Protein 6DGA (pdb70)

Organism: Cronobacter turicensis (strain DSM 18703 / CCUG 55852 / LMG 23827 / z3032) (NCBI:txid693216)

B-factor: mean 24.1, std 12.5, range [10.74, 92.58]

Radius of gyration: 12.57 Å; Cα contacts (8 Å, |Δi|>4): 191; chains: 1; bounding box: 30×32×27 Å

Foldseek 3Di:
DDDPPDDALLCVQANAQKFKWKDWQVAQWIFTHNDPPDDDTRTARDDPVVSVVQVVFAQDWDWDWDQGQRPNHTDTKIFIWGAPDPTMIMGIIHD

Solvent-accessible surface area: 5851 Å² total; per-residue (Å²): 237,120,82,144,165,63,95,18,26,0,103,140,65,4,49,14,68,62,0,62,1,86,0,23,85,132,43,50,34,0,71,3,26,43,43,117,143,40,147,99,94,66,56,9,110,12,71,104,127,37,0,47,73,0,57,109,8,55,98,124,90,46,77,19,70,6,65,3,70,2,130,79,99,128,12,76,0,78,0,61,6,92,53,54,58,180,122,46,12,9,19,59,2,46,26

Nearest PDB structures (foldseek):
  6dgn-assembly1_B  TM=9.497E-01  e=2.875E-15  Cronobacter turicensis z3032
  6dgg-assembly1_A  TM=6.243E-01  e=2.524E-01  Cronobacter turicensis z3032
  5wbf-assembly2_B  TM=4.615E-01  e=1.708E-01  Helicobacter pylori 26695
  6g20-assembly1_A  TM=4.813E-01  e=8.155E-01  Agrobacterium fabrum str. C58
  5efv-assembly1_B  TM=2.363E-01  e=8.509E+00  Dubowvirus dv11

Sequence (95 aa):
MKDDLDNNLLYRYCGATSPFWRLPLDSNALQLAASEEAVTSHVVPLTPEQAAQIRTMMSVIITSSVTLSLSLFGELVPVHLVGRKVSRKEWAGTASA

Secondary structure (DSSP, 8-state):
---TTS--HHHHHHS-SS-EEEEESS--EEEEESSTT----EEEE--HHHHHHHTT--SS-EEEEEEEEETTEEEEEEEEEEEEETTEEEEEEE-

Structure (mmCIF, N/CA/C/O backbone):
data_6DGA
#
_entry.id   6DGA
#
_cell.length_a   54.976
_cell.length_b   53.639
_cell.length_c   28.197
_cell.angle_alpha   90.000
_cell.angle_beta   90.000
_cell.angle_gamma   90.000
#
_symmetry.space_group_name_H-M   'P 21 21 2'
#
loop_
_entity.id
_entity.type
_entity.pdbx_description
1 polymer RpfR
2 water water
#
loop_
_atom_site.group_PDB
_atom_site.id
_atom_site.type_symbol
_atom_site.label_atom_id
_atom_site.label_alt_id
_atom_site.label_comp_id
_atom_site.label_asym_id
_atom_site.label_entity_id
_atom_site.label_seq_id
_atom_site.pdbx_PDB_ins_code
_atom_site.Cartn_x
_atom_site.Cartn_y
_atom_site.Cartn_z
_atom_site.occupancy
_atom_site.B_iso_or_equiv
_atom_site.auth_seq_id
_atom_site.auth_comp_id
_atom_site.auth_asym_id
_atom_site.auth_atom_id
_atom_site.pdbx_PDB_model_num
ATOM 1 N N . MET A 1 1 ? 71.329 43.876 10.295 1.00 28.38 1 MET A N 1
ATOM 2 C CA . MET A 1 1 ? 71.520 45.340 10.481 1.00 25.01 1 MET A CA 1
ATOM 3 C C . MET A 1 1 ? 72.412 45.856 9.368 1.00 20.59 1 MET A C 1
ATOM 4 O O . MET A 1 1 ? 73.334 45.173 8.934 1.00 20.20 1 MET A O 1
ATOM 20 N N . LYS A 1 2 ? 72.124 47.065 8.903 1.00 21.05 2 LYS A N 1
ATOM 21 C CA . LYS A 1 2 ? 72.958 47.692 7.895 1.00 21.26 2 LYS A CA 1
ATOM 22 C C . LYS A 1 2 ? 74.375 47.875 8.428 1.00 18.41 2 LYS A C 1
ATOM 23 O O . LYS A 1 2 ? 74.586 48.173 9.604 1.00 19.28 2 LYS A O 1
ATOM 42 N N . ASP A 1 3 ? 75.356 47.672 7.559 1.00 16.28 3 ASP A N 1
ATOM 43 C CA . ASP A 1 3 ? 76.750 47.881 7.930 1.00 15.19 3 ASP A CA 1
ATOM 44 C C . ASP A 1 3 ? 77.042 49.377 7.922 1.00 16.44 3 ASP A C 1
ATOM 45 O O . ASP A 1 3 ? 76.809 50.055 6.918 1.00 16.16 3 ASP A O 1
ATOM 54 N N . ASP A 1 4 ? 77.534 49.903 9.043 1.00 19.95 4 ASP A N 1
ATOM 55 C CA . ASP A 1 4 ? 77.826 51.330 9.108 1.00 21.14 4 ASP A CA 1
ATOM 56 C C . ASP A 1 4 ? 78.963 51.752 8.197 1.00 16.85 4 ASP A C 1
ATOM 57 O O . ASP A 1 4 ? 79.168 52.958 8.022 1.00 18.26 4 ASP A O 1
ATOM 66 N N . LEU A 1 5 ? 79.707 50.814 7.613 1.00 15.48 5 LEU A N 1
ATOM 67 C CA . LEU A 1 5 ? 80.711 51.161 6.618 1.00 14.58 5 LEU A CA 1
ATOM 68 C C . LEU A 1 5 ? 80.154 51.176 5.200 1.00 13.56 5 LEU A C 1
ATOM 69 O O . LEU A 1 5 ? 80.902 51.464 4.253 1.00 14.80 5 LEU A O 1
ATOM 85 N N . ASP A 1 6 ? 78.866 50.887 5.009 1.00 13.10 6 ASP A N 1
ATOM 86 C CA . ASP A 1 6 ? 78.287 51.078 3.683 1.00 12.80 6 ASP A CA 1
ATOM 87 C C . ASP A 1 6 ? 78.340 52.556 3.324 1.00 12.54 6 ASP A C 1
ATOM 88 O O . ASP A 1 6 ? 77.999 53.418 4.138 1.00 13.59 6 ASP A O 1
ATOM 97 N N . ASN A 1 7 ? 78.741 52.858 2.091 1.00 12.16 7 ASN A N 1
ATOM 98 C CA . ASN A 1 7 ? 78.819 5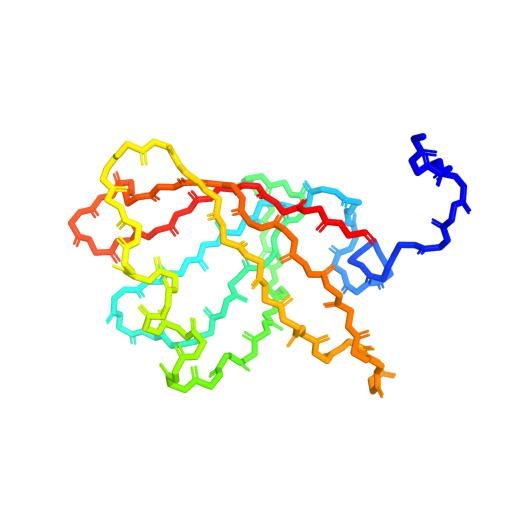4.252 1.683 1.00 12.70 7 ASN A CA 1
ATOM 99 C C . ASN A 1 7 ? 77.457 54.914 1.852 1.00 13.86 7 ASN A C 1
ATOM 100 O O . ASN A 1 7 ? 76.429 54.363 1.446 1.00 15.09 7 ASN A O 1
ATOM 111 N N . ASN A 1 8 ? 77.456 56.090 2.461 1.00 13.38 8 ASN A N 1
ATOM 112 C CA . ASN A 1 8 ? 76.233 56.813 2.804 1.00 13.83 8 ASN A CA 1
ATOM 113 C C . ASN A 1 8 ? 76.189 58.076 1.957 1.00 12.50 8 ASN A C 1
ATOM 114 O O . ASN A 1 8 ? 77.009 58.986 2.130 1.00 12.44 8 ASN A O 1
ATOM 125 N N . LEU A 1 9 ? 75.261 58.120 1.005 1.00 12.77 9 LEU A N 1
ATOM 126 C CA . LEU A 1 9 ? 75.254 59.243 0.077 1.00 13.60 9 LEU A CA 1
ATOM 127 C C . LEU A 1 9 ? 74.764 60.535 0.711 1.00 13.31 9 LEU A C 1
ATOM 128 O O . LEU A 1 9 ? 75.107 61.608 0.206 1.00 13.60 9 LEU A O 1
ATOM 144 N N . LEU A 1 10 ? 74.015 60.473 1.821 1.00 12.90 10 LEU A N 1
ATOM 145 C CA . LEU A 1 10 ? 73.741 61.700 2.564 1.00 12.98 10 LEU A CA 1
ATOM 146 C C . LEU A 1 10 ? 75.031 62.293 3.101 1.00 12.81 10 LEU A C 1
ATOM 147 O O . LEU A 1 10 ? 75.238 63.508 3.049 1.00 13.15 10 LEU A O 1
ATOM 163 N N . TYR A 1 11 ? 75.906 61.448 3.640 1.00 12.08 11 TYR A N 1
ATOM 164 C CA . TYR A 1 11 ? 77.189 61.933 4.142 1.00 12.49 11 TYR A CA 1
ATOM 165 C C . TYR A 1 11 ? 77.981 62.611 3.035 1.00 11.96 11 TYR A C 1
ATOM 166 O O . TYR A 1 11 ? 78.565 63.680 3.243 1.00 12.46 11 TYR A O 1
ATOM 184 N N . ARG A 1 12 ? 77.985 62.016 1.839 1.00 11.99 12 ARG A N 1
ATOM 185 C CA . ARG A 1 12 ? 78.745 62.568 0.723 1.00 11.86 12 ARG A CA 1
ATOM 186 C C . ARG A 1 12 ? 78.132 63.849 0.190 1.00 11.85 12 ARG A C 1
ATOM 187 O O . ARG A 1 12 ? 78.855 64.709 -0.330 1.00 12.32 12 ARG A O 1
ATOM 208 N N . TYR A 1 13 ? 76.799 63.984 0.294 1.00 11.66 13 TYR A N 1
ATOM 209 C CA . TYR A 1 13 ? 76.072 65.106 -0.281 1.00 12.34 13 TYR A CA 1
ATOM 210 C C . TYR A 1 13 ? 75.981 66.307 0.647 1.00 11.54 13 TYR A C 1
ATOM 211 O O . TYR A 1 13 ? 76.121 67.449 0.200 1.00 12.94 13 TYR A O 1
ATOM 229 N N . CYS A 1 14 ? 75.735 66.082 1.936 1.00 12.62 14 CYS A N 1
ATOM 230 C CA . CYS A 1 14 ? 75.518 67.187 2.856 1.00 13.36 14 CYS A CA 1
ATOM 231 C C . CYS A 1 14 ? 76.442 67.187 4.063 1.00 13.77 14 CYS A C 1
ATOM 232 O O . CYS A 1 14 ? 76.350 68.107 4.878 1.00 15.84 14 CYS A O 1
ATOM 240 N N . GLY A 1 15 ? 77.320 66.197 4.208 1.00 13.77 15 GLY A N 1
ATOM 241 C CA . GLY A 1 15 ? 78.304 66.212 5.273 1.00 13.93 15 GLY A CA 1
ATOM 242 C C . GLY A 1 15 ? 77.877 65.574 6.575 1.00 13.65 15 GLY A C 1
ATOM 243 O O . GLY A 1 15 ? 78.536 65.805 7.596 1.00 14.25 15 GLY A O 1
ATOM 247 N N . ALA A 1 16 ? 76.799 64.793 6.582 1.00 13.29 16 ALA A N 1
ATOM 248 C CA . ALA A 1 16 ? 76.371 64.087 7.781 1.00 14.17 16 ALA A CA 1
ATOM 249 C C . ALA A 1 16 ? 75.715 62.779 7.378 1.00 14.13 16 ALA A C 1
ATOM 250 O O . ALA A 1 16 ? 74.962 62.734 6.405 1.00 13.67 16 ALA A O 1
ATOM 257 N N . THR A 1 17 ? 75.997 61.723 8.144 1.00 14.87 17 THR A N 1
ATOM 258 C CA . THR A 1 17 ? 75.358 60.438 7.891 1.00 15.49 17 THR A CA 1
ATOM 259 C C . THR A 1 17 ? 73.896 60.461 8.304 1.00 14.98 17 THR A C 1
ATOM 260 O O . THR A 1 17 ? 73.072 59.777 7.689 1.00 16.40 17 THR A O 1
ATOM 271 N N . SER A 1 18 ? 73.558 61.234 9.339 1.00 15.86 18 SER A N 1
ATOM 272 C CA . SER A 1 18 ? 72.181 61.386 9.804 1.00 15.63 18 SER A CA 1
ATOM 273 C C . SER A 1 18 ? 71.843 62.868 9.901 1.00 14.80 18 SER A C 1
ATOM 274 O O . SER A 1 18 ? 71.740 63.427 10.993 1.00 16.60 18 SER A O 1
ATOM 282 N N . PRO A 1 19 ? 71.642 63.532 8.771 1.00 14.68 19 PRO A N 1
ATOM 283 C CA . PRO A 1 19 ? 71.384 64.975 8.799 1.00 14.54 19 PRO A CA 1
ATOM 284 C C . PRO A 1 19 ? 70.027 65.307 9.384 1.00 13.44 19 PRO A C 1
ATOM 285 O O . PRO A 1 19 ? 69.113 64.484 9.430 1.00 14.64 19 PRO A O 1
ATOM 296 N N . PHE A 1 20 ? 69.923 66.546 9.838 1.00 12.93 20 PHE A N 1
ATOM 297 C CA . PHE A 1 20 ? 68.648 67.140 10.194 1.00 14.01 20 PHE A CA 1
ATOM 298 C C . PHE A 1 20 ? 67.984 67.655 8.928 1.00 13.68 20 PHE A C 1
ATOM 299 O O . PHE A 1 20 ? 68.638 68.213 8.046 1.00 15.70 20 PHE A O 1
ATOM 316 N N . TRP A 1 21 ? 66.688 67.434 8.819 1.00 12.29 21 TRP A N 1
ATOM 317 C CA . TRP A 1 21 ? 65.932 67.895 7.671 1.00 13.37 21 TRP A CA 1
ATOM 318 C C . TRP A 1 21 ? 64.804 68.819 8.113 1.00 12.51 21 TRP A C 1
ATOM 319 O O . TRP A 1 21 ? 64.295 68.729 9.233 1.00 12.63 21 TRP A O 1
ATOM 340 N N . ARG A 1 22 ? 64.417 69.703 7.198 1.00 13.06 22 ARG A N 1
ATOM 341 C CA . ARG A 1 22 ? 63.307 70.615 7.399 1.00 13.32 22 ARG A CA 1
ATOM 342 C C . ARG A 1 22 ? 62.583 70.767 6.073 1.00 12.26 22 ARG A C 1
ATOM 343 O O . ARG A 1 22 ? 63.207 70.883 5.017 1.00 12.59 22 ARG A O 1
ATOM 364 N N . LEU A 1 23 ? 61.258 70.778 6.134 1.00 12.20 23 LEU A N 1
ATOM 365 C CA . LEU A 1 23 ? 60.413 71.052 4.976 1.00 11.83 23 LEU A CA 1
ATOM 366 C C . LEU A 1 23 ? 59.365 72.076 5.387 1.00 12.31 23 LEU A C 1
ATOM 367 O O . LEU A 1 23 ? 58.560 71.794 6.301 1.00 13.24 23 LEU A O 1
ATOM 383 N N . PRO A 1 24 ? 59.323 73.243 4.751 1.00 12.77 24 PRO A N 1
ATOM 384 C CA . PRO A 1 24 ? 58.325 74.261 5.089 1.00 13.77 24 PRO A CA 1
ATOM 385 C C . PRO A 1 24 ? 56.976 73.985 4.419 1.00 12.03 24 PRO A C 1
ATOM 386 O O . PRO A 1 24 ? 56.809 73.083 3.600 1.00 12.64 24 PRO A O 1
ATOM 397 N N . LEU A 1 25 ? 55.998 74.821 4.755 1.00 11.56 25 LEU A N 1
ATOM 398 C CA . LEU A 1 25 ? 54.713 74.814 4.079 1.00 11.98 25 LEU A CA 1
ATOM 399 C C . LEU A 1 25 ? 54.721 75.633 2.799 1.00 12.14 25 LEU A C 1
ATOM 400 O O . LEU A 1 25 ? 53.780 75.504 2.011 1.00 12.58 25 LEU A O 1
ATOM 416 N N . ASP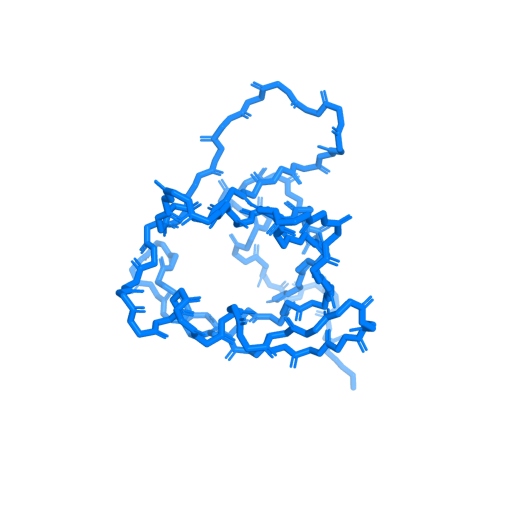 A 1 26 ? 55.755 76.449 2.563 1.00 11.42 26 ASP A N 1
ATOM 417 C CA . ASP A 1 26 ? 55.793 77.372 1.434 1.00 12.13 26 ASP A CA 1
ATOM 418 C C . ASP A 1 26 ? 56.922 77.072 0.459 1.00 12.16 26 ASP A C 1
ATOM 419 O O . ASP A 1 26 ? 57.246 77.916 -0.374 1.00 12.91 26 ASP A O 1
ATOM 428 N N . SER A 1 27 ? 57.474 75.863 0.505 1.00 12.07 27 SER A N 1
ATOM 429 C CA . SER A 1 27 ? 58.546 75.467 -0.390 1.00 12.24 27 SER A CA 1
ATOM 430 C C . SER A 1 27 ? 58.594 73.950 -0.420 1.00 11.39 27 SER A C 1
ATOM 431 O O . SER A 1 27 ? 58.274 73.298 0.571 1.00 11.75 27 SER A O 1
ATOM 439 N N . ASN A 1 28 ? 58.987 73.397 -1.566 1.00 10.74 28 ASN A N 1
ATOM 440 C CA . ASN A 1 28 ? 59.210 71.964 -1.707 1.00 11.30 28 ASN A CA 1
ATOM 441 C C . ASN A 1 28 ? 60.696 71.603 -1.707 1.00 11.73 28 ASN A C 1
ATOM 442 O O . ASN A 1 28 ? 61.050 70.468 -2.034 1.00 12.35 28 ASN A O 1
ATOM 453 N N . ALA A 1 29 ? 61.558 72.527 -1.288 1.00 12.22 29 ALA A N 1
ATOM 454 C CA . ALA A 1 29 ? 62.973 72.243 -1.116 1.00 13.07 29 ALA A CA 1
ATOM 455 C C . ALA A 1 29 ? 63.163 71.611 0.257 1.00 12.74 29 ALA A C 1
ATOM 456 O O . ALA A 1 29 ? 62.891 72.244 1.284 1.00 13.96 29 ALA A O 1
ATOM 463 N N . LEU A 1 30 ? 63.629 70.364 0.275 1.00 12.45 30 LEU A N 1
ATOM 464 C CA . LEU A 1 30 ? 63.985 69.701 1.524 1.00 12.67 30 LEU A CA 1
ATOM 465 C C . LEU A 1 30 ? 65.369 70.159 1.955 1.00 13.36 30 LEU A C 1
ATOM 466 O O . LEU A 1 30 ? 66.345 69.940 1.238 1.00 15.26 30 LEU A O 1
ATOM 482 N N . GLN A 1 31 ? 65.460 70.792 3.121 1.00 12.69 31 GLN A N 1
ATOM 483 C CA . GLN A 1 31 ? 66.736 71.215 3.669 1.00 14.33 31 GLN A CA 1
ATOM 48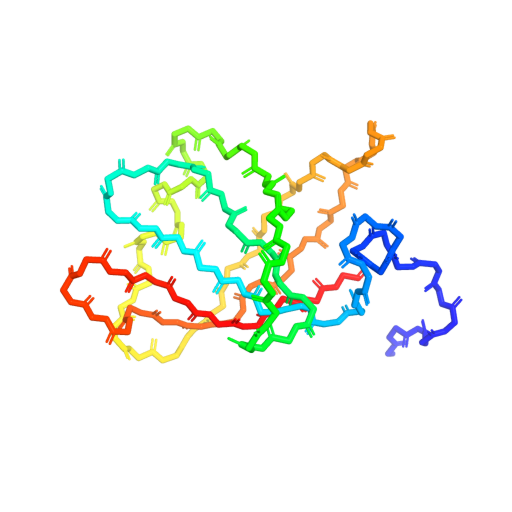4 C C . GLN A 1 31 ? 67.406 70.052 4.388 1.00 14.58 31 GLN A C 1
ATOM 485 O O . GLN A 1 31 ? 66.767 69.345 5.167 1.00 17.14 31 GLN A O 1
ATOM 499 N N . LEU A 1 32 ? 68.695 69.856 4.125 1.00 14.31 32 LEU A N 1
ATOM 500 C CA . LEU A 1 32 ? 69.511 68.870 4.830 1.00 14.68 32 LEU A CA 1
ATOM 501 C C . LEU A 1 32 ? 70.671 69.602 5.486 1.00 16.89 32 LEU A C 1
ATOM 502 O O . LEU A 1 32 ? 71.490 70.206 4.785 1.00 19.54 32 LEU A O 1
ATOM 518 N N . ALA A 1 33 ? 70.752 69.541 6.816 1.00 16.84 33 ALA A N 1
ATOM 519 C CA . ALA A 1 33 ? 71.793 70.232 7.566 1.00 18.24 33 ALA A CA 1
ATOM 520 C C . ALA A 1 33 ? 72.583 69.224 8.385 1.00 15.75 33 ALA A C 1
ATOM 521 O O . ALA A 1 33 ? 72.003 68.343 9.024 1.00 15.51 33 ALA A O 1
ATOM 528 N N . ALA A 1 34 ? 73.913 69.351 8.373 1.00 17.02 34 ALA A N 1
ATOM 529 C CA . ALA A 1 34 ? 74.717 68.424 9.152 1.00 17.89 34 ALA A CA 1
ATOM 530 C C . ALA A 1 34 ? 74.563 68.652 10.645 1.00 18.29 34 ALA A C 1
ATOM 531 O O . ALA A 1 34 ? 74.795 67.732 11.434 1.00 21.41 34 ALA A O 1
ATOM 538 N N . SER A 1 35 ? 74.194 69.854 11.051 1.00 18.44 35 SER A N 1
ATOM 539 C CA . SER A 1 35 ? 73.921 70.148 12.444 1.00 21.86 35 SER A CA 1
ATOM 540 C C . SER A 1 35 ? 72.758 71.119 12.462 1.00 23.26 35 SER A C 1
ATOM 541 O O . SER A 1 35 ? 72.498 71.809 11.477 1.00 24.25 35 SER A O 1
ATOM 549 N N . GLU A 1 36 ? 72.060 71.178 13.590 1.00 25.60 36 GLU A N 1
ATOM 550 C CA . GLU A 1 36 ? 70.908 72.067 13.670 1.00 33.09 36 GLU A CA 1
ATOM 551 C C . GLU A 1 36 ? 71.312 73.534 13.710 1.00 40.90 36 GLU A C 1
ATOM 552 O O . GLU A 1 36 ? 70.470 74.405 13.466 1.00 43.47 36 GLU A O 1
ATOM 564 N N . GLU A 1 37 ? 72.580 73.823 13.991 1.00 46.69 37 GLU A N 1
ATOM 565 C CA . GLU A 1 37 ? 73.104 75.179 13.964 1.00 54.54 37 GLU A CA 1
ATOM 566 C C . GLU A 1 37 ? 73.866 75.488 12.682 1.00 50.62 37 GLU A C 1
ATOM 567 O O . GLU A 1 37 ? 74.365 76.607 12.529 1.00 51.51 37 GLU A O 1
ATOM 579 N N . ALA A 1 38 ? 73.963 74.531 11.760 1.00 45.11 38 ALA A N 1
ATOM 580 C CA . ALA A 1 38 ? 74.744 74.729 10.547 1.00 41.20 38 ALA A CA 1
ATOM 581 C C . ALA A 1 38 ? 74.200 75.905 9.748 1.00 40.25 38 ALA A C 1
ATOM 582 O O . ALA A 1 38 ? 72.990 76.141 9.699 1.00 39.94 38 ALA A O 1
ATOM 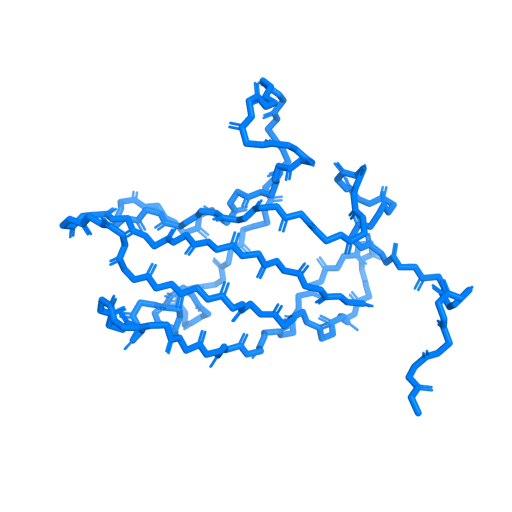589 N N . VAL A 1 39 ? 75.108 76.644 9.110 1.00 39.61 39 VAL A N 1
ATOM 590 C CA . VAL A 1 39 ? 74.726 77.809 8.317 1.00 41.09 39 VAL A CA 1
ATOM 591 C C . VAL A 1 39 ? 74.708 77.541 6.818 1.00 43.00 39 VAL A C 1
ATOM 592 O O . VAL A 1 39 ? 74.229 78.398 6.058 1.00 43.07 39 VAL A O 1
ATOM 596 N N . THR A 1 40 ? 75.207 76.393 6.365 1.00 45.60 40 THR A N 1
ATOM 597 C CA . THR A 1 40 ? 75.189 76.082 4.943 1.00 49.75 40 THR A CA 1
ATOM 598 C C . THR A 1 40 ? 73.778 75.683 4.509 1.00 50.36 40 THR A C 1
ATOM 599 O O . THR A 1 40 ? 72.832 75.676 5.302 1.00 51.32 40 THR A O 1
ATOM 603 N N . SER A 1 41 ? 73.627 75.346 3.220 1.00 48.12 41 SER A N 1
ATOM 604 C CA . SER A 1 41 ? 72.305 75.172 2.620 1.00 46.36 41 SER A CA 1
ATOM 605 C C . SER A 1 41 ? 72.309 74.054 1.569 1.00 40.54 41 SER A C 1
ATOM 606 O O . SER A 1 41 ? 72.154 74.285 0.367 1.00 46.45 41 SER A O 1
ATOM 609 N N . HIS A 1 42 ? 72.465 72.812 2.022 1.00 28.60 42 HIS A N 1
ATOM 610 C CA . HIS A 1 42 ? 72.226 71.668 1.151 1.00 20.71 42 HIS A CA 1
ATOM 611 C C . HIS A 1 42 ? 70.731 71.431 1.051 1.00 18.92 42 HIS A C 1
ATOM 612 O O . HIS A 1 42 ? 70.040 71.367 2.072 1.00 23.28 42 HIS A O 1
ATOM 626 N N . VAL A 1 43 ? 70.228 71.327 -0.175 1.00 14.91 43 VAL A N 1
ATOM 627 C CA . VAL A 1 43 ? 68.808 71.080 -0.377 1.00 15.49 43 VAL A CA 1
ATOM 628 C C . VAL A 1 43 ? 68.613 69.961 -1.388 1.00 14.18 43 VAL A C 1
ATOM 629 O O . VAL A 1 43 ? 69.474 69.680 -2.224 1.00 15.54 43 VAL A O 1
ATOM 642 N N . VAL A 1 44 ? 67.450 69.324 -1.302 1.00 14.39 44 VAL A N 1
ATOM 643 C CA . VAL A 1 44 ? 66.987 68.372 -2.297 1.00 14.27 44 VAL A CA 1
ATOM 644 C C . VAL A 1 44 ? 65.643 68.879 -2.801 1.00 13.98 44 VAL A C 1
ATOM 645 O O . VAL A 1 44 ? 64.705 69.014 -2.008 1.00 13.97 44 VAL A O 1
ATOM 658 N N . PRO A 1 45 ? 65.499 69.178 -4.088 1.00 13.81 45 PRO A N 1
ATOM 659 C CA . PRO A 1 45 ? 64.194 69.612 -4.601 1.00 14.66 45 PRO A CA 1
ATOM 660 C C . PRO A 1 45 ? 63.237 68.440 -4.684 1.00 15.38 45 PRO A C 1
ATOM 661 O O . PRO A 1 45 ? 63.404 67.561 -5.531 1.00 19.17 45 PRO A O 1
ATOM 672 N N . LEU A 1 46 ? 62.230 68.413 -3.822 1.00 13.82 46 LEU A N 1
ATOM 673 C CA . LEU A 1 46 ? 61.263 67.330 -3.841 1.00 13.26 46 LEU A CA 1
ATOM 674 C C . LEU A 1 46 ? 60.230 67.577 -4.929 1.00 13.15 46 LEU A C 1
ATOM 675 O O . LEU A 1 46 ? 59.902 68.719 -5.250 1.00 12.85 46 LEU A O 1
ATOM 691 N N . THR A 1 47 ? 59.687 66.494 -5.481 1.00 12.83 47 THR A N 1
ATOM 692 C CA . THR A 1 47 ? 58.547 66.649 -6.361 1.00 13.09 47 THR A CA 1
ATOM 693 C C . THR A 1 47 ? 57.345 67.053 -5.517 1.00 12.30 47 THR A C 1
ATOM 694 O O . THR A 1 47 ? 57.330 66.858 -4.296 1.00 11.94 47 THR A O 1
ATOM 705 N N . PRO A 1 48 ? 56.300 67.586 -6.150 1.00 11.98 48 PRO A N 1
ATOM 706 C CA . PRO A 1 48 ? 55.114 67.953 -5.365 1.00 12.10 48 PRO A CA 1
ATOM 707 C C . PRO A 1 48 ? 54.537 66.779 -4.597 1.00 12.06 48 PRO A C 1
ATOM 708 O O . PRO A 1 48 ? 54.070 66.951 -3.458 1.00 12.58 48 PRO A O 1
ATOM 719 N N . GLU A 1 49 ? 54.555 65.577 -5.180 1.00 13.10 49 GLU A N 1
ATOM 720 C CA . GLU A 1 49 ? 54.009 64.416 -4.480 1.00 14.01 49 GLU A CA 1
ATOM 721 C C . GLU A 1 49 ? 54.894 63.995 -3.318 1.00 13.34 49 GLU A C 1
ATOM 722 O O . GLU A 1 49 ? 54.383 63.633 -2.253 1.00 13.68 49 GLU A O 1
ATOM 734 N N . GLN A 1 50 ? 56.221 64.024 -3.493 1.00 13.32 50 GLN A N 1
ATOM 735 C CA . GLN A 1 50 ? 57.104 63.691 -2.380 1.00 13.38 50 GLN A CA 1
ATOM 736 C C . GLN A 1 50 ? 56.896 64.646 -1.218 1.00 12.65 50 GLN A C 1
ATOM 737 O O . GLN A 1 50 ? 56.857 64.225 -0.057 1.00 13.00 50 GLN A O 1
ATOM 751 N N . ALA A 1 51 ? 56.820 65.949 -1.511 1.00 12.11 51 ALA A N 1
ATOM 752 C CA . ALA A 1 51 ? 56.613 66.934 -0.456 1.00 12.54 51 ALA A CA 1
ATOM 753 C C . ALA A 1 51 ? 55.258 66.737 0.214 1.00 12.50 51 ALA A C 1
ATOM 754 O O . ALA A 1 51 ? 55.157 66.820 1.441 1.00 12.46 51 ALA A O 1
ATOM 761 N N . ALA A 1 52 ? 54.206 66.456 -0.570 1.00 12.20 52 ALA A N 1
ATOM 762 C CA . ALA A 1 52 ? 52.901 66.199 0.021 1.00 12.48 52 ALA A CA 1
ATOM 763 C C . ALA A 1 52 ? 52.940 64.989 0.941 1.00 13.03 52 ALA A C 1
ATOM 764 O O . ALA A 1 52 ? 52.225 64.951 1.952 1.00 13.92 52 ALA A O 1
ATOM 771 N N . GLN A 1 53 ? 53.758 63.989 0.611 1.00 13.01 53 GLN A N 1
ATOM 772 C CA . GLN A 1 53 ? 53.879 62.815 1.464 1.00 14.34 53 GLN A CA 1
ATOM 773 C C . GLN A 1 53 ? 54.492 63.172 2.810 1.00 14.81 53 GLN A C 1
ATOM 774 O O . GLN A 1 53 ? 54.013 62.719 3.858 1.00 15.35 53 GLN A O 1
ATOM 788 N N . ILE A 1 54 ? 55.540 63.991 2.818 1.00 14.26 54 ILE A N 1
ATOM 789 C CA . ILE A 1 54 ? 56.098 64.429 4.094 1.00 13.64 54 ILE A CA 1
ATOM 790 C C . ILE A 1 54 ? 55.042 65.162 4.897 1.00 13.89 54 ILE A C 1
ATOM 791 O O . ILE A 1 54 ? 54.940 64.998 6.118 1.00 14.20 54 ILE A O 1
ATOM 807 N N . ARG A 1 55 ? 54.252 65.998 4.230 1.00 13.17 55 ARG A N 1
ATOM 808 C CA . ARG A 1 55 ? 53.277 66.807 4.939 1.00 13.28 55 ARG A CA 1
ATOM 809 C C . ARG A 1 55 ? 52.097 66.000 5.463 1.00 13.61 55 ARG A C 1
ATOM 810 O O . ARG A 1 55 ? 51.271 66.581 6.164 1.00 15.06 55 ARG A O 1
ATOM 831 N N . THR A 1 56 ? 52.007 64.694 5.183 1.00 14.19 56 THR A N 1
ATOM 832 C CA . THR A 1 56 ? 51.019 63.866 5.873 1.00 15.87 56 THR A CA 1
ATOM 833 C C . THR A 1 56 ? 51.431 63.608 7.316 1.00 15.00 56 THR A C 1
ATOM 834 O O . THR A 1 56 ? 50.602 63.163 8.119 1.00 16.77 56 THR A O 1
ATOM 845 N N . MET A 1 57 ? 52.696 63.851 7.658 1.00 14.06 57 MET A N 1
ATOM 846 C CA A MET A 1 57 ? 53.146 63.692 9.034 0.53 14.87 57 MET A CA 1
ATOM 847 C CA B MET A 1 57 ? 53.139 63.681 9.030 0.47 14.49 57 MET A CA 1
ATOM 848 C C . MET A 1 57 ? 52.411 64.678 9.924 1.00 15.31 57 MET A C 1
ATOM 849 O O . MET A 1 57 ? 52.240 65.846 9.571 1.00 16.11 57 MET A O 1
ATOM 874 N N . SER A 1 58 ? 51.972 64.199 11.081 1.00 15.91 58 SER A N 1
ATOM 875 C CA . SER A 1 58 ? 51.283 65.025 12.059 1.00 17.83 58 SER A CA 1
ATOM 876 C C . SER A 1 58 ? 52.300 65.555 13.066 1.00 16.44 58 SER A C 1
ATOM 877 O O . SER A 1 58 ? 53.513 65.420 12.884 1.00 15.58 58 SER A O 1
ATOM 885 N N . VAL A 1 59 ? 51.804 66.131 14.168 1.00 17.16 59 VAL A N 1
ATOM 886 C CA . VAL A 1 59 ? 52.670 66.645 15.222 1.00 18.00 59 VAL A CA 1
ATOM 887 C C . VAL A 1 59 ? 53.305 65.540 16.049 1.00 18.32 59 VAL A C 1
ATOM 888 O O . VAL A 1 59 ? 54.191 65.822 16.858 1.00 19.94 59 VAL A O 1
ATOM 901 N N . ILE A 1 60 ? 52.879 64.301 15.876 1.00 16.06 60 ILE A N 1
ATOM 902 C CA A ILE A 1 60 ? 53.491 63.179 16.573 0.50 17.62 60 ILE A CA 1
ATOM 903 C CA B ILE A 1 60 ? 53.487 63.175 16.569 0.50 17.62 60 ILE A CA 1
ATOM 904 C C . ILE A 1 60 ? 54.554 62.578 15.670 1.00 17.76 60 ILE A C 1
ATOM 905 O O . ILE A 1 60 ? 54.416 62.550 14.448 1.00 18.91 60 ILE A O 1
ATOM 934 N N . THR A 1 61 ? 55.629 62.098 16.282 1.00 16.99 61 THR A N 1
ATOM 935 C CA . THR A 1 61 ? 56.733 61.531 15.521 1.00 17.61 61 THR A CA 1
ATOM 936 C C . THR A 1 61 ? 56.262 60.350 14.682 1.00 18.14 61 THR A C 1
ATOM 937 O O . THR A 1 61 ? 55.522 59.489 15.150 1.00 18.75 61 THR A O 1
ATOM 948 N N . SER A 1 62 ? 56.708 60.314 13.431 1.00 17.86 62 SER A N 1
ATOM 949 C CA . SER A 1 62 ? 56.491 59.174 12.549 1.00 17.85 62 SER A CA 1
ATOM 950 C C . SER A 1 62 ? 57.622 59.141 11.535 1.00 18.52 62 SER A C 1
ATOM 951 O O . SER A 1 62 ? 58.546 59.957 11.586 1.00 18.38 62 SER A O 1
ATOM 959 N N . SER A 1 63 ? 57.522 58.199 10.595 1.00 20.42 63 SER A N 1
ATOM 960 C CA . SER A 1 63 ? 58.546 57.968 9.589 1.00 21.59 63 SER A CA 1
ATOM 961 C C . SER A 1 63 ? 57.925 57.949 8.201 1.00 22.79 63 SER A C 1
ATOM 962 O O . SER A 1 63 ? 56.809 57.457 8.008 1.00 23.30 63 SER A O 1
ATOM 970 N N . VAL A 1 64 ? 58.665 58.483 7.238 1.00 22.06 64 VAL A N 1
ATOM 971 C CA . VAL A 1 64 ? 58.342 58.375 5.822 1.00 22.93 64 VAL A CA 1
ATOM 972 C C . VAL A 1 64 ? 59.650 58.089 5.108 1.00 23.16 64 VAL A C 1
ATOM 973 O O . VAL A 1 64 ? 60.680 58.679 5.444 1.00 22.99 64 VAL A O 1
ATOM 979 N N . THR A 1 65 ? 59.619 57.191 4.128 1.00 22.71 65 THR A N 1
ATOM 980 C CA . THR A 1 65 ? 60.788 56.884 3.316 1.00 24.35 65 THR A CA 1
ATOM 981 C C . THR A 1 65 ? 60.549 57.401 1.907 1.00 21.36 65 THR A C 1
ATOM 982 O O . THR A 1 65 ? 59.512 57.108 1.300 1.00 21.58 65 THR A O 1
ATOM 993 N N . LEU A 1 66 ? 61.495 58.183 1.402 1.00 18.91 66 LEU A N 1
ATOM 994 C CA . LEU A 1 66 ? 61.440 58.711 0.049 1.00 20.92 66 LEU A CA 1
ATOM 995 C C . LEU A 1 66 ? 62.625 58.178 -0.735 1.00 21.36 66 LEU A C 1
ATOM 996 O O . LEU A 1 66 ? 63.716 57.993 -0.190 1.00 23.29 66 LEU A O 1
ATOM 1012 N N . SER A 1 67 ? 62.408 57.964 -2.026 1.00 22.70 67 SER A N 1
ATOM 1013 C CA . SER A 1 67 ? 63.486 57.621 -2.951 1.00 27.63 67 SER A CA 1
ATOM 1014 C C . SER A 1 67 ? 63.997 58.930 -3.529 1.00 26.33 67 SER A C 1
ATOM 1015 O O . SER A 1 67 ? 63.338 59.558 -4.366 1.00 26.13 67 SER A O 1
ATOM 1018 N N . LEU A 1 68 ? 65.151 59.371 -3.044 1.00 24.94 68 LEU A N 1
ATOM 1019 C CA . LEU A 1 68 ? 65.760 60.605 -3.506 1.00 24.42 68 LEU A CA 1
ATOM 1020 C C 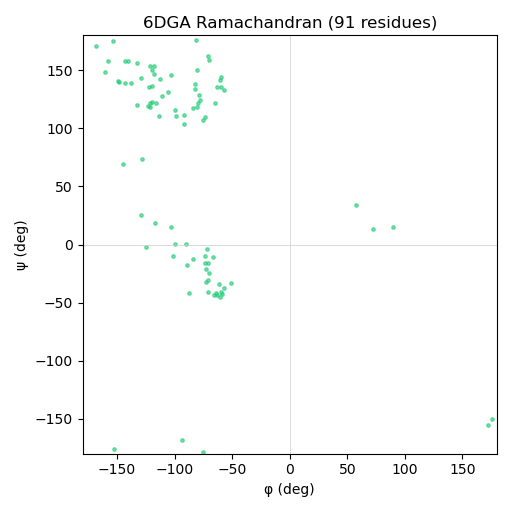. LEU A 1 68 ? 66.904 60.309 -4.459 1.00 24.74 68 LEU A C 1
ATOM 1021 O O . LEU A 1 68 ? 67.636 59.327 -4.310 1.00 28.03 68 LEU A O 1
ATOM 1037 N N . SER A 1 69 ? 67.060 61.184 -5.435 1.00 25.82 69 SER A N 1
ATOM 1038 C CA . SER A 1 69 ? 68.154 61.080 -6.384 1.00 26.95 69 SER A CA 1
ATOM 1039 C C . SER A 1 69 ? 69.303 61.907 -5.838 1.00 27.04 69 SER A C 1
ATOM 1040 O O . SER A 1 69 ? 69.222 63.138 -5.780 1.00 29.12 69 SER A O 1
ATOM 1048 N N . LEU A 1 70 ? 70.370 61.224 -5.433 1.00 26.67 70 LEU A N 1
ATOM 1049 C CA . LEU A 1 70 ? 71.601 61.857 -4.990 1.00 27.67 70 LEU A CA 1
ATOM 1050 C C . LEU A 1 70 ? 72.689 61.373 -5.930 1.00 29.38 70 LEU A C 1
ATOM 1051 O O . LEU A 1 70 ? 72.876 60.162 -6.092 1.00 30.91 70 LEU A O 1
ATOM 1067 N N . PHE A 1 71 ? 73.370 62.308 -6.579 1.00 29.28 71 PHE A N 1
ATOM 1068 C CA . PHE A 1 71 ? 74.436 61.953 -7.511 1.00 31.20 71 PHE A CA 1
ATOM 1069 C C . PHE A 1 71 ? 73.911 61.039 -8.612 1.00 34.07 71 PHE A C 1
ATOM 1070 O O . PHE A 1 71 ? 74.613 60.149 -9.096 1.00 38.09 71 PHE A O 1
ATOM 1078 N N . GLY A 1 72 ? 72.658 61.260 -9.006 1.00 34.34 72 GLY A N 1
ATOM 1079 C CA . GLY A 1 72 ? 72.048 60.493 -10.074 1.00 36.42 72 GLY A CA 1
ATOM 1080 C C . GLY A 1 72 ? 71.697 59.069 -9.719 1.00 39.82 72 GLY A C 1
ATOM 1081 O O . GLY A 1 72 ? 71.388 58.277 -10.617 1.00 43.52 72 GLY A O 1
ATOM 1082 N N . GLU A 1 73 ? 71.720 58.729 -8.434 1.00 40.09 73 GLU A N 1
ATOM 1083 C CA . GLU A 1 73 ? 71.429 57.394 -7.937 1.00 40.66 73 GLU A CA 1
ATOM 1084 C C . GLU A 1 73 ? 70.237 57.481 -6.994 1.00 37.81 73 GLU A C 1
ATOM 1085 O O . GLU A 1 73 ? 70.159 58.396 -6.172 1.00 35.97 73 GLU A O 1
ATOM 1091 N N . LEU A 1 74 ? 69.300 56.543 -7.122 1.00 37.89 74 LEU A N 1
ATOM 1092 C CA . LEU A 1 74 ? 68.123 56.532 -6.260 1.00 39.24 74 LEU A CA 1
ATOM 1093 C C . LEU A 1 74 ? 68.485 55.919 -4.912 1.00 39.07 74 LEU A C 1
ATOM 1094 O O . LEU A 1 74 ? 68.944 54.774 -4.841 1.00 44.25 74 LEU A O 1
ATOM 1099 N N . VAL A 1 75 ? 68.286 56.685 -3.849 1.00 32.57 75 VAL A N 1
ATOM 1100 C CA . VAL A 1 75 ? 68.685 56.310 -2.501 1.00 29.05 75 VAL A CA 1
ATOM 1101 C C . VAL A 1 75 ? 67.436 56.311 -1.631 1.00 27.10 75 VAL A C 1
ATOM 1102 O O . VAL A 1 75 ? 66.774 57.347 -1.505 1.00 23.98 75 VAL A O 1
ATOM 1106 N N . PRO A 1 76 ? 67.076 55.197 -0.996 1.00 26.97 76 PRO A N 1
ATOM 1107 C CA . PRO A 1 76 ? 66.023 55.262 0.029 1.00 27.03 76 PRO A CA 1
ATOM 1108 C C . PRO A 1 76 ? 66.514 56.112 1.190 1.00 24.38 76 PRO A C 1
ATOM 1109 O O . PRO A 1 76 ? 67.569 55.841 1.769 1.00 26.07 76 PRO A O 1
ATOM 1120 N N . VAL A 1 77 ? 65.770 57.173 1.496 1.00 20.94 77 VAL A N 1
ATOM 1121 C CA . VAL A 1 77 ? 66.088 58.079 2.595 1.00 20.27 77 VAL A CA 1
ATOM 1122 C C . VAL A 1 77 ? 64.959 57.996 3.610 1.00 20.85 77 VAL A C 1
ATOM 1123 O O . VAL A 1 77 ? 63.792 58.248 3.280 1.00 20.93 77 VAL A O 1
ATOM 1136 N N . HIS A 1 78 ? 65.305 57.637 4.841 1.00 20.38 78 HIS A N 1
ATOM 1137 C CA . HIS A 1 78 ? 64.322 57.399 5.889 1.00 22.05 78 HIS A CA 1
ATOM 1138 C C . HIS A 1 78 ? 64.236 58.651 6.748 1.00 20.18 78 HIS A C 1
ATOM 1139 O O . HIS A 1 78 ? 65.186 58.990 7.459 1.00 20.90 78 HIS A O 1
ATOM 1153 N N . LEU A 1 79 ? 63.104 59.348 6.658 1.00 18.03 79 LEU A N 1
ATOM 1154 C CA . LEU A 1 79 ? 62.865 60.585 7.390 1.00 18.52 79 LEU A CA 1
ATOM 1155 C C . LEU A 1 79 ? 62.019 60.294 8.621 1.00 21.50 79 LEU A C 1
ATOM 1156 O O . LEU A 1 79 ? 60.856 59.900 8.498 1.00 25.06 79 LEU A O 1
ATOM 1172 N N . VAL A 1 80 ? 62.585 60.517 9.799 1.00 17.35 80 VAL A N 1
ATOM 1173 C CA . VAL A 1 80 ? 61.849 60.442 11.053 1.00 17.48 80 VAL A CA 1
ATOM 1174 C C . VAL A 1 80 ? 61.650 61.869 11.520 1.00 15.83 80 VAL A C 1
ATOM 1175 O O . VAL A 1 80 ? 62.605 62.649 11.564 1.00 17.63 80 VAL A O 1
ATOM 1188 N N . GLY A 1 81 ? 60.423 62.214 11.881 1.00 16.32 81 GLY A N 1
ATOM 1189 C CA . GLY A 1 81 ? 60.178 63.560 12.348 1.00 16.42 81 GLY A CA 1
ATOM 1190 C C . GLY A 1 81 ? 58.699 63.805 12.525 1.00 16.54 81 GLY A C 1
ATOM 1191 O O . GLY A 1 81 ? 57.914 62.877 12.730 1.00 16.74 81 GLY A O 1
ATOM 1195 N N . ARG A 1 82 ? 58.336 65.073 12.441 1.00 15.05 82 ARG A N 1
ATOM 1196 C CA . ARG A 1 82 ? 56.970 65.462 12.740 1.00 15.52 82 ARG A CA 1
ATOM 1197 C C . ARG A 1 82 ? 56.760 66.900 12.292 1.00 13.68 82 ARG A C 1
ATOM 1198 O O . ARG A 1 82 ? 57.703 67.606 11.913 1.00 13.81 82 ARG A O 1
ATOM 1219 N N . LYS A 1 83 ? 55.501 67.316 12.337 1.00 14.47 83 LYS A N 1
ATOM 1220 C CA . LYS A 1 83 ? 55.137 68.706 12.124 1.00 13.67 83 LYS A CA 1
ATOM 1221 C C . LYS A 1 83 ? 55.510 69.461 13.395 1.00 15.44 83 LYS A C 1
ATOM 1222 O O . LYS A 1 83 ? 54.846 69.317 14.423 1.00 18.75 83 LYS A O 1
ATOM 1241 N N . VAL A 1 84 ? 56.575 70.261 13.331 1.00 15.19 84 VAL A N 1
ATOM 1242 C CA . VAL A 1 84 ? 57.116 70.915 14.521 1.00 15.29 84 VAL A CA 1
ATOM 1243 C C . VAL A 1 84 ? 56.486 72.274 14.793 1.00 16.40 84 VAL A C 1
ATOM 1244 O O . VAL A 1 84 ? 56.600 72.779 15.919 1.00 18.25 84 VAL A O 1
ATOM 1257 N N . SER A 1 85 ? 55.832 72.877 13.805 1.00 17.76 85 SER A N 1
ATOM 1258 C CA . SER A 1 85 ? 55.144 74.148 13.971 1.00 19.69 85 SER A CA 1
ATOM 1259 C C . SER 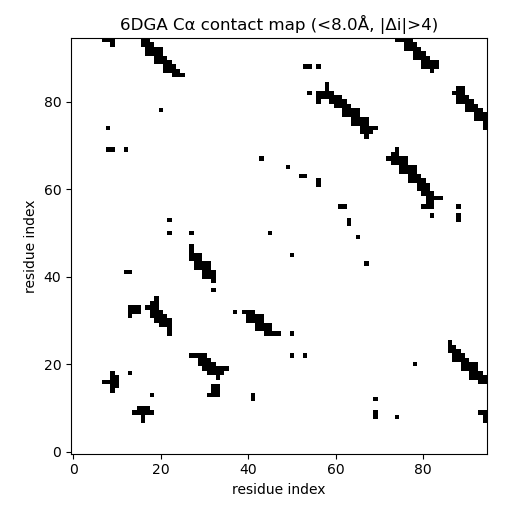A 1 85 ? 54.030 74.200 12.935 1.00 21.02 85 SER A C 1
ATOM 1260 O O . SER A 1 85 ? 53.903 73.305 12.094 1.00 20.71 85 SER A O 1
ATOM 1268 N N . ARG A 1 86 ? 53.211 75.257 12.999 1.00 24.74 86 ARG A N 1
ATOM 1269 C CA . ARG A 1 86 ? 52.094 75.384 12.067 1.00 31.28 86 ARG A CA 1
ATOM 1270 C C . ARG A 1 86 ? 52.535 75.220 10.623 1.00 31.00 86 ARG A C 1
ATOM 1271 O O . ARG A 1 86 ? 51.775 74.703 9.797 1.00 34.10 86 ARG A O 1
ATOM 1292 N N . LYS A 1 87 ? 53.754 75.647 10.294 1.00 28.00 87 LYS A N 1
ATOM 1293 C CA . LYS A 1 87 ? 54.173 75.695 8.898 1.00 27.88 87 LYS A CA 1
ATOM 1294 C C . LYS A 1 87 ? 55.516 75.016 8.646 1.00 23.20 87 LYS A C 1
ATOM 1295 O O . LYS A 1 87 ? 56.181 75.335 7.651 1.00 23.34 87 LYS A O 1
ATOM 1314 N N . GLU A 1 88 ? 55.916 74.061 9.485 1.00 20.33 88 GLU A N 1
ATOM 1315 C CA . GLU A 1 88 ? 57.189 73.392 9.269 1.00 18.49 88 GLU A CA 1
ATOM 1316 C C . GLU A 1 88 ? 57.149 71.955 9.774 1.00 15.38 88 GLU A C 1
ATOM 1317 O O . GLU A 1 88 ? 56.594 71.667 10.846 1.00 16.28 88 GLU A O 1
ATOM 1325 N N . TRP A 1 89 ? 57.784 71.081 8.994 1.00 13.09 89 TRP A N 1
ATOM 1326 C CA . TRP A 1 89 ? 58.083 69.703 9.342 1.00 13.40 89 TRP A CA 1
ATOM 1327 C C . TRP A 1 89 ? 59.596 69.561 9.490 1.00 13.06 89 TRP A C 1
ATOM 1328 O O . TRP A 1 89 ? 60.362 70.202 8.757 1.00 13.29 8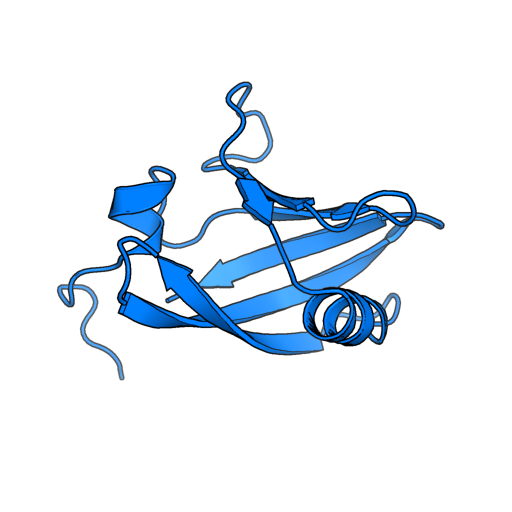9 TRP A O 1
ATOM 1349 N N . ALA A 1 90 ? 60.043 68.757 10.456 1.00 12.29 90 ALA A N 1
ATOM 1350 C CA . ALA A 1 90 ? 61.480 68.623 10.668 1.00 12.47 90 ALA A CA 1
ATOM 1351 C C . ALA A 1 90 ? 61.774 67.313 11.378 1.00 12.71 90 ALA A C 1
ATOM 1352 O O . ALA A 1 90 ? 60.919 66.755 12.076 1.00 13.54 90 ALA A O 1
ATOM 1359 N N . GLY A 1 91 ? 63.010 66.853 11.233 1.00 13.23 91 GLY A N 1
ATOM 1360 C CA . GLY A 1 91 ? 63.435 65.668 11.944 1.00 14.29 91 GLY A CA 1
ATOM 1361 C C . GLY A 1 91 ? 64.840 65.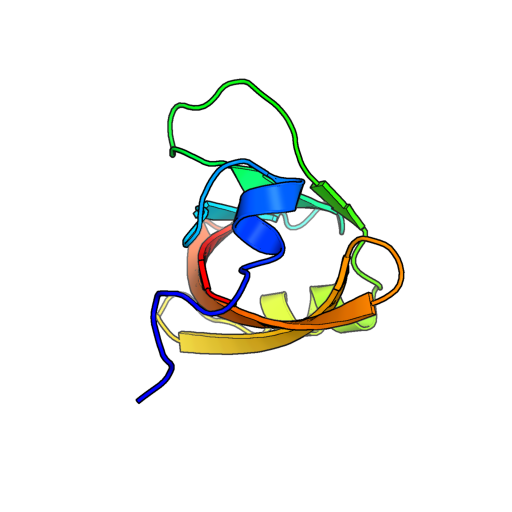274 11.543 1.00 13.65 91 GLY A C 1
ATOM 1362 O O . GLY A 1 91 ? 65.669 66.125 11.186 1.00 13.54 91 GLY A O 1
ATOM 1366 N N . THR A 1 92 ? 65.123 63.978 11.606 1.00 14.96 92 THR A N 1
ATOM 1367 C CA . THR A 1 92 ? 66.423 63.433 11.236 1.00 16.46 92 THR A CA 1
ATOM 1368 C C . THR A 1 92 ? 66.243 62.441 10.096 1.00 16.34 92 THR A C 1
ATOM 1369 O O . THR A 1 92 ? 65.190 61.808 9.960 1.00 17.62 92 THR A O 1
ATOM 1380 N N . ALA A 1 93 ? 67.267 62.334 9.254 1.00 16.04 93 ALA A N 1
ATOM 1381 C CA . ALA A 1 93 ? 67.255 61.443 8.103 1.00 16.50 93 ALA A CA 1
ATOM 1382 C C . ALA A 1 93 ? 68.360 60.407 8.233 1.00 18.11 93 ALA A C 1
ATOM 1383 O O . ALA A 1 93 ? 69.387 60.658 8.865 1.00 18.71 93 ALA A O 1
ATOM 1390 N N . SER A 1 94 ? 68.152 59.249 7.606 1.00 18.13 94 SER A N 1
ATOM 1391 C CA . SER A 1 94 ? 69.185 58.229 7.497 1.00 19.65 94 SER A CA 1
ATOM 1392 C C . SER A 1 94 ? 69.125 57.600 6.113 1.00 19.70 94 SER A C 1
ATOM 1393 O O . SER A 1 94 ? 68.103 57.646 5.428 1.00 21.97 94 SER A O 1
ATOM 1401 N N . ALA A 1 95 ? 70.248 57.011 5.711 1.00 22.36 95 ALA A N 1
ATOM 1402 C CA . ALA A 1 95 ? 70.387 56.397 4.384 1.00 23.62 95 ALA A CA 1
ATOM 1403 C C . ALA A 1 95 ? 71.601 55.480 4.323 1.00 25.34 95 ALA A C 1
ATOM 1404 O O . ALA A 1 95 ? 72.022 55.046 3.239 1.00 25.25 95 ALA A O 1
#

InterPro domains:
  IPR000014 PAS domain [PF13426] (144-245)
  IPR000014 PAS domain [PS50112] (129-200)
  IPR000014 PAS domain [SM00091] (131-197)
  IPR000014 PAS domain [TIGR00229] (135-253)
  IPR000014 PAS domain [cd00130] (144-243)
  IPR000160 GGDEF domain [PF00990] (257-410)
  IPR000160 GGDEF domain [PS50887] (285-417)
  IPR000160 GGDEF domain [SM00267] (246-415)
  IPR000160 GGDEF domain [TIGR00254] (254-413)
  IPR000160 GGDEF domain [cd01949] (258-413)
  IPR001633 EAL domain [PF00563] (432-664)
  IPR001633 EAL domain [PS50883] (426-678)
  IPR001633 EAL domain [SM00052] (425-669)
  IPR001633 EAL domain [cd01948] (431-669)
  IPR029787 Nucleotide cyclase [SSF55073] (263-416)
  IPR035919 EAL domain superfamily [G3DSA:3.20.20.450] (428-683)
  IPR035919 EAL domain superfamily [SSF141868] (432-677)
  IPR035965 PAS domain superfamily [SSF55785] (144-254)
  IPR043128 Reverse transcriptase/Diguanylate cyclase domain [G3DSA:3.30.70.270] (255-427)
  IPR052155 Bacterial biofilm regulation/maintenance [PTHR44757] (90-678)